Protein AF-A0A0C3DCZ9-F1 (afdb_monomer)

Organism: NCBI:txid1036808

Secondary structure (DSSP, 8-state):
----TT----GGGGG-GGG--GGGHHHHHHHHHHHHHHHHHHHHHHHHHHHHHHHHHHHS-TTTTTTT-----HHHHHHH-HHHHHHHHHHHHHHHHHHHHHHHHHHHHHHHHHHHHS-----

Solvent-accessible surface area (backbone atoms only — not comparable to full-atom values): 7462 Å² total; per-residue (Å²): 135,88,89,71,92,77,78,79,85,50,77,80,47,77,81,40,69,90,79,61,54,87,86,42,52,65,59,51,50,51,47,50,53,51,52,52,51,52,53,52,50,51,52,51,50,50,53,50,51,52,48,52,49,50,48,45,62,68,72,49,51,90,45,76,52,66,76,72,52,78,78,61,54,80,74,50,60,54,71,73,34,69,70,52,46,51,52,51,53,50,50,51,52,51,52,48,54,52,50,52,51,52,48,53,51,50,51,51,51,50,51,50,50,47,59,72,65,49,72,88,87,71,134

Foldseek 3Di:
DDDDDDPQDALVCLPPPVVDDPVCVVSNVVRVVVVVVVVVVVVVVVVVVVVVVVCCVVVPPPPVCVVPDPPPVVVVVCVPDPVNVVVVVVVVVVVVVVVVVVVVVVVVVVVVVVVVVPPPPDD

Radius of gyration: 42.87 Å; Cα contacts (8 Å, |Δi|>4): 21; chains: 1; bounding box: 78×26×122 Å

pLDDT: mean 77.03, std 18.19, range [32.41, 97.69]

Sequence (123 aa):
MSENAWAVHTKLDLGNLAKWMFGDMKEFGCVLLTVQDNLRELKQQQASLQKALWDLDNNMPLKALTEKEEIVPFDKVRTDNPEYLEVQSQLQRDIQAVRDCVQKLKDHLQASKRRLQEPLQLS

Structure (mmCIF, N/CA/C/O backbone):
data_AF-A0A0C3DCZ9-F1
#
_entry.id   AF-A0A0C3DCZ9-F1
#
loop_
_atom_site.group_PDB
_atom_site.id
_atom_site.type_symbol
_atom_site.label_atom_id
_atom_site.label_alt_id
_atom_site.label_comp_id
_atom_site.label_asym_id
_atom_site.label_entity_id
_atom_site.label_seq_id
_atom_site.pdbx_PDB_ins_code
_atom_site.Cartn_x
_atom_site.Cartn_y
_atom_site.Cartn_z
_atom_site.occupancy
_atom_site.B_iso_or_equiv
_atom_site.auth_seq_id
_atom_site.auth_comp_id
_atom_site.auth_asym_id
_atom_site.auth_atom_id
_atom_site.pdbx_PDB_model_num
ATOM 1 N N . MET A 1 1 ? 46.903 2.161 -26.513 1.00 32.41 1 MET A N 1
ATOM 2 C CA . MET A 1 1 ? 46.123 0.908 -26.561 1.00 32.41 1 MET A CA 1
ATOM 3 C C . MET A 1 1 ? 44.912 1.161 -25.681 1.00 32.41 1 MET A C 1
ATOM 5 O O . MET A 1 1 ? 45.104 1.351 -24.492 1.00 32.41 1 MET A O 1
ATOM 9 N N . SER A 1 2 ? 43.740 1.389 -26.284 1.00 40.22 2 SER A N 1
ATOM 10 C CA . SER A 1 2 ? 42.526 1.814 -25.568 1.00 40.22 2 SER A CA 1
ATOM 11 C C . SER A 1 2 ? 41.751 0.574 -25.149 1.00 40.22 2 SER A C 1
ATOM 13 O O . SER A 1 2 ? 41.397 -0.256 -25.983 1.00 40.22 2 SER A O 1
ATOM 15 N N . GLU A 1 3 ? 41.574 0.432 -23.850 1.00 49.91 3 GLU A N 1
ATOM 16 C CA . GLU A 1 3 ? 41.257 -0.803 -23.153 1.00 49.91 3 GLU A CA 1
ATOM 17 C C . GLU A 1 3 ? 39.822 -0.735 -22.633 1.00 49.91 3 GLU A C 1
ATOM 19 O O . GLU A 1 3 ? 39.653 -0.292 -21.508 1.00 49.91 3 GLU A O 1
ATOM 24 N N . ASN A 1 4 ? 38.803 -1.099 -23.435 1.00 46.44 4 ASN A N 1
ATOM 25 C CA . ASN A 1 4 ? 37.410 -1.354 -22.983 1.00 46.44 4 ASN A CA 1
ATOM 26 C C . ASN A 1 4 ? 36.399 -1.500 -24.141 1.00 46.44 4 ASN A C 1
ATOM 28 O O . ASN A 1 4 ? 35.405 -0.782 -24.235 1.00 46.44 4 ASN A O 1
ATOM 32 N N . ALA A 1 5 ? 36.595 -2.499 -25.001 1.00 48.34 5 ALA A N 1
ATOM 33 C CA . ALA A 1 5 ? 35.472 -3.076 -25.735 1.00 48.34 5 ALA A CA 1
ATOM 34 C C . ALA A 1 5 ? 34.668 -3.954 -24.752 1.00 48.34 5 ALA A C 1
ATOM 36 O O . ALA A 1 5 ? 35.224 -4.925 -24.246 1.00 48.34 5 ALA A O 1
ATOM 37 N N . TRP A 1 6 ? 33.402 -3.588 -24.489 1.00 48.72 6 TRP A N 1
ATOM 38 C CA . TRP A 1 6 ? 32.352 -4.315 -23.729 1.00 48.72 6 TRP A CA 1
ATOM 39 C C . TRP A 1 6 ? 31.825 -3.671 -22.426 1.00 48.72 6 TRP A C 1
ATOM 41 O O . TRP A 1 6 ? 31.188 -4.341 -21.615 1.00 48.72 6 TRP A O 1
ATOM 51 N N . ALA A 1 7 ? 31.988 -2.367 -22.194 1.00 59.50 7 ALA A N 1
ATOM 52 C CA . ALA A 1 7 ? 31.178 -1.729 -21.149 1.00 59.50 7 ALA A CA 1
ATOM 53 C C . ALA A 1 7 ? 29.695 -1.722 -21.585 1.00 59.50 7 ALA A C 1
ATOM 55 O O . ALA A 1 7 ? 29.301 -0.954 -22.456 1.00 59.50 7 ALA A O 1
ATOM 56 N N . VAL A 1 8 ? 28.878 -2.621 -21.025 1.00 76.19 8 VAL A N 1
ATOM 57 C CA . VAL A 1 8 ? 27.427 -2.643 -21.265 1.00 76.19 8 VAL A CA 1
ATOM 58 C C . VAL A 1 8 ? 26.826 -1.408 -20.601 1.00 76.19 8 VAL A C 1
ATOM 60 O O . VAL A 1 8 ? 26.791 -1.324 -19.374 1.00 76.19 8 VAL A O 1
ATOM 63 N N . HIS A 1 9 ? 26.361 -0.456 -21.40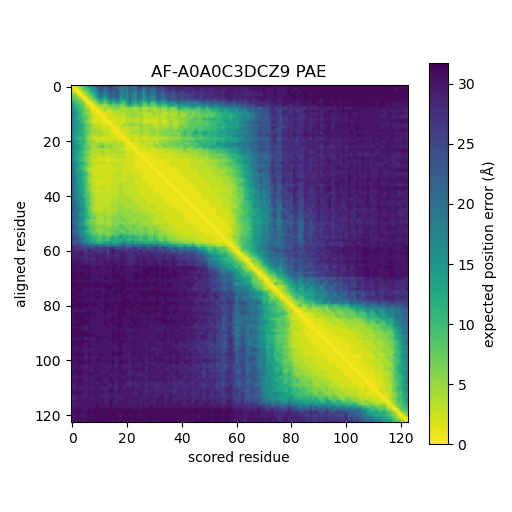8 1.00 81.44 9 HIS A N 1
ATOM 64 C CA . HIS A 1 9 ? 25.696 0.747 -20.912 1.00 81.44 9 HIS A CA 1
ATOM 65 C C . HIS A 1 9 ? 24.375 0.393 -20.231 1.00 81.44 9 HIS A C 1
ATOM 67 O O . HIS A 1 9 ? 23.541 -0.339 -20.768 1.00 81.44 9 HIS A O 1
ATOM 73 N N . THR A 1 10 ? 24.173 0.931 -19.036 1.00 86.06 10 THR A N 1
ATOM 74 C CA . THR A 1 10 ? 22.981 0.709 -18.218 1.00 86.06 10 THR A CA 1
ATOM 75 C C . THR A 1 10 ? 22.152 1.984 -18.097 1.00 86.06 10 THR A C 1
ATOM 77 O O . THR A 1 10 ? 22.593 3.088 -18.409 1.00 86.06 10 THR A O 1
ATOM 80 N N . LYS A 1 11 ? 20.926 1.859 -17.576 1.00 85.00 11 LYS A N 1
ATOM 81 C CA . LYS A 1 11 ? 20.033 3.005 -17.320 1.00 85.00 11 LYS A CA 1
ATOM 82 C C . LYS A 1 11 ? 20.667 4.074 -16.421 1.00 85.00 11 LYS A C 1
ATOM 84 O O . LYS A 1 11 ? 20.344 5.249 -16.559 1.00 85.00 11 LYS A O 1
ATOM 89 N N . LEU A 1 12 ? 21.554 3.669 -15.510 1.00 85.81 12 LEU A N 1
ATOM 90 C CA . LEU A 1 12 ? 22.256 4.569 -14.590 1.00 85.81 12 LEU A CA 1
ATOM 91 C C . LEU A 1 12 ? 23.288 5.445 -15.311 1.00 85.81 12 LEU A C 1
ATOM 93 O O . LEU A 1 12 ? 23.633 6.520 -14.825 1.00 85.81 12 LEU A O 1
ATOM 97 N N . ASP A 1 13 ? 23.756 5.006 -16.478 1.00 87.00 13 ASP A N 1
ATOM 98 C CA . ASP A 1 13 ? 24.784 5.704 -17.241 1.00 87.00 13 ASP A CA 1
ATOM 99 C C . ASP A 1 13 ? 24.209 6.861 -18.064 1.00 87.00 13 ASP A C 1
ATOM 101 O O . ASP A 1 13 ? 24.951 7.781 -18.392 1.00 87.00 13 ASP A O 1
ATOM 105 N N . LEU A 1 14 ? 22.891 6.898 -18.315 1.00 85.75 14 LEU A N 1
ATOM 106 C CA . LEU A 1 14 ? 22.221 7.960 -19.089 1.00 85.75 14 LEU A CA 1
ATOM 107 C C . LEU A 1 14 ? 22.516 9.379 -18.573 1.00 85.75 14 LEU A C 1
ATOM 109 O O . LEU A 1 14 ? 22.565 10.318 -19.362 1.00 85.75 14 LEU A O 1
ATOM 113 N N . GLY A 1 15 ? 22.712 9.543 -17.261 1.00 86.56 15 GLY A N 1
ATOM 114 C CA . GLY A 1 15 ? 23.035 10.836 -16.644 1.00 86.56 15 GLY A CA 1
ATOM 115 C C . GLY A 1 15 ? 24.526 11.186 -16.637 1.00 86.56 15 GLY A C 1
ATOM 116 O O . GLY A 1 15 ? 24.887 12.306 -16.284 1.00 86.56 15 GLY A O 1
ATOM 117 N N . ASN A 1 16 ? 25.405 10.250 -17.001 1.00 88.62 16 ASN A N 1
ATOM 118 C CA . ASN A 1 16 ? 26.850 10.428 -16.941 1.00 88.62 16 ASN A CA 1
ATOM 119 C C . ASN A 1 16 ? 27.441 10.621 -18.342 1.00 88.62 16 ASN A C 1
ATOM 121 O O . ASN A 1 16 ? 27.874 9.670 -18.986 1.00 88.62 16 ASN A O 1
ATOM 125 N N . LEU A 1 17 ? 27.504 11.879 -18.784 1.00 82.50 17 LEU A N 1
ATOM 126 C CA . LEU A 1 17 ? 28.026 12.281 -20.097 1.00 82.50 17 LEU A CA 1
ATOM 127 C C . LEU A 1 17 ? 29.447 11.768 -20.384 1.00 82.50 17 LEU A C 1
ATOM 129 O O . LEU A 1 17 ? 29.757 11.474 -21.531 1.00 82.50 17 LEU A O 1
ATOM 133 N N . ALA A 1 18 ? 30.296 11.616 -19.361 1.00 85.44 18 ALA A N 1
ATOM 134 C CA . ALA A 1 18 ? 31.675 11.153 -19.532 1.00 85.44 18 ALA A CA 1
ATOM 135 C C . ALA A 1 18 ? 31.780 9.671 -19.937 1.00 85.44 18 ALA A C 1
ATOM 137 O O . ALA A 1 18 ? 32.844 9.231 -20.367 1.00 85.44 18 ALA A O 1
ATOM 138 N N . LYS A 1 19 ? 30.695 8.900 -19.792 1.00 84.19 19 LYS A N 1
ATOM 139 C CA . LYS A 1 19 ? 30.634 7.491 -20.197 1.00 84.19 19 LYS A CA 1
ATOM 140 C C . LYS A 1 19 ? 30.215 7.292 -21.652 1.00 84.19 19 LYS A C 1
ATOM 142 O O . LYS A 1 19 ? 30.334 6.176 -22.140 1.00 84.19 19 LYS A O 1
ATOM 147 N N . TRP A 1 20 ? 29.746 8.337 -22.332 1.00 86.12 20 TRP A N 1
ATOM 148 C CA . TRP A 1 20 ? 29.222 8.237 -23.692 1.00 86.12 20 TRP A CA 1
ATOM 149 C C . TRP A 1 20 ? 30.208 8.797 -24.705 1.00 86.12 20 TRP A C 1
ATOM 151 O O . TRP A 1 20 ? 30.654 9.940 -24.596 1.00 86.12 20 TRP A O 1
ATOM 161 N N . MET A 1 21 ? 30.502 8.014 -25.736 1.00 88.44 21 MET A N 1
ATOM 162 C CA . MET A 1 21 ? 31.219 8.481 -26.915 1.00 88.44 21 MET A CA 1
ATOM 163 C C . MET A 1 21 ? 30.268 8.613 -28.105 1.00 88.44 21 MET A C 1
ATOM 165 O O . MET A 1 21 ? 29.186 8.033 -28.133 1.00 88.44 21 MET A O 1
ATOM 169 N N . PHE A 1 22 ? 30.692 9.344 -29.140 1.00 80.88 22 PHE A N 1
ATOM 170 C CA . PHE A 1 22 ? 29.907 9.500 -30.373 1.00 80.88 22 PHE A CA 1
ATOM 171 C C . PHE A 1 22 ? 29.532 8.149 -31.018 1.00 80.88 22 PHE A C 1
ATOM 173 O O . PHE A 1 22 ? 28.462 8.022 -31.609 1.00 80.88 22 PHE A O 1
ATOM 180 N N . GLY A 1 23 ? 30.382 7.127 -30.860 1.00 85.88 23 GLY A N 1
ATOM 181 C CA . GLY A 1 23 ? 30.123 5.768 -31.341 1.00 85.88 23 GLY A CA 1
ATOM 182 C C . GLY A 1 23 ? 28.992 5.031 -30.614 1.00 85.88 23 GLY A C 1
ATOM 183 O O . GLY A 1 23 ? 28.418 4.123 -31.202 1.00 85.88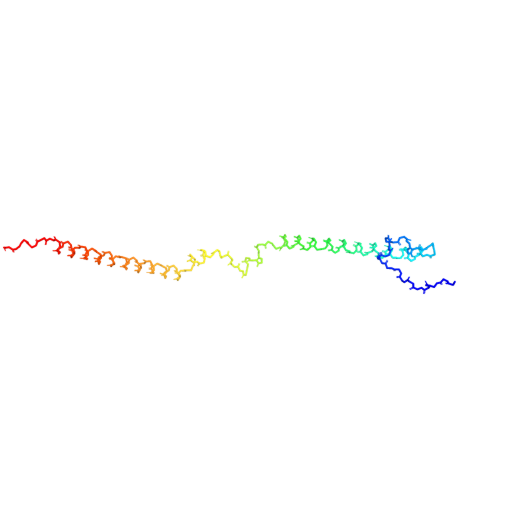 23 GLY A O 1
ATOM 184 N N . ASP A 1 24 ? 28.625 5.458 -29.401 1.00 87.00 24 ASP A N 1
ATOM 185 C CA . ASP A 1 24 ? 27.625 4.798 -28.548 1.00 87.00 24 ASP A CA 1
ATOM 186 C C . ASP A 1 24 ? 26.204 5.357 -28.747 1.00 87.00 24 ASP A C 1
ATOM 188 O O . ASP A 1 24 ? 25.293 5.073 -27.969 1.00 87.00 24 ASP A O 1
ATOM 192 N N . MET A 1 25 ? 25.983 6.209 -29.757 1.00 86.25 25 MET A N 1
ATOM 193 C CA . MET A 1 25 ? 24.694 6.886 -29.968 1.00 86.25 25 MET A CA 1
ATOM 194 C C . MET A 1 25 ? 23.532 5.893 -30.136 1.00 86.25 25 MET A C 1
ATOM 196 O O . MET A 1 25 ? 22.410 6.161 -29.697 1.00 86.25 25 MET A O 1
ATOM 200 N N . LYS A 1 26 ? 23.787 4.739 -30.760 1.00 87.88 26 LYS A N 1
ATOM 201 C CA . LYS A 1 26 ? 22.774 3.700 -30.963 1.00 87.88 26 LYS A CA 1
ATOM 202 C C . LYS A 1 26 ? 22.404 3.035 -29.637 1.00 87.88 26 LYS A C 1
ATOM 204 O O . LYS A 1 26 ? 21.222 2.883 -29.337 1.00 87.88 26 LYS A O 1
ATOM 209 N N . GLU A 1 27 ? 23.400 2.689 -28.833 1.00 88.31 27 GLU A N 1
ATOM 210 C CA . GLU A 1 27 ? 23.257 2.110 -27.500 1.00 88.31 27 GLU A CA 1
ATOM 211 C C . GLU A 1 27 ? 22.551 3.093 -26.559 1.00 88.31 27 GLU A C 1
ATOM 213 O O . GLU A 1 27 ? 21.616 2.702 -25.860 1.00 88.31 27 GLU A O 1
ATOM 218 N N . PHE A 1 28 ? 22.909 4.379 -26.614 1.00 88.88 28 PHE A N 1
ATOM 219 C CA . PHE A 1 28 ? 22.225 5.452 -25.890 1.00 88.88 28 PHE A CA 1
ATOM 220 C C . PHE A 1 28 ? 20.734 5.499 -26.239 1.00 88.88 28 PHE A C 1
ATOM 222 O O . PHE A 1 28 ? 19.882 5.502 -25.348 1.00 88.88 28 PHE A O 1
ATOM 229 N N . GLY A 1 29 ? 20.411 5.466 -27.537 1.00 90.81 29 GLY A N 1
ATOM 230 C CA . GLY A 1 29 ? 19.034 5.416 -28.023 1.00 90.81 29 GLY A CA 1
ATOM 231 C C . GLY A 1 29 ? 18.273 4.190 -27.513 1.00 90.81 29 GLY A C 1
ATOM 232 O O . GLY A 1 29 ? 17.154 4.324 -27.022 1.00 90.81 29 GLY A O 1
ATOM 233 N N . CYS A 1 30 ? 18.886 3.004 -27.551 1.00 91.75 30 CYS A N 1
ATOM 234 C CA . CYS A 1 30 ? 18.287 1.770 -27.037 1.00 91.75 30 CYS A CA 1
ATOM 235 C C . CYS A 1 30 ? 17.993 1.841 -25.531 1.00 91.75 30 CYS A C 1
ATOM 237 O O . CYS A 1 30 ? 16.904 1.460 -25.090 1.00 91.75 30 CYS A O 1
ATOM 239 N N . VAL A 1 31 ? 18.941 2.339 -24.731 1.00 92.94 31 VAL A N 1
ATOM 240 C CA . VAL A 1 31 ? 18.761 2.487 -23.279 1.00 92.94 31 VAL A CA 1
ATOM 241 C C . VAL A 1 31 ? 17.666 3.518 -22.982 1.00 92.94 31 VAL A C 1
ATOM 243 O O . VAL A 1 31 ? 16.824 3.279 -22.113 1.00 92.94 31 VAL A O 1
ATOM 246 N N . LEU A 1 32 ? 17.608 4.620 -23.737 1.00 92.88 32 LEU A N 1
ATOM 247 C CA . LEU A 1 32 ? 16.581 5.651 -23.587 1.00 92.88 32 LEU A CA 1
ATOM 248 C C . LEU A 1 32 ? 15.177 5.132 -23.929 1.00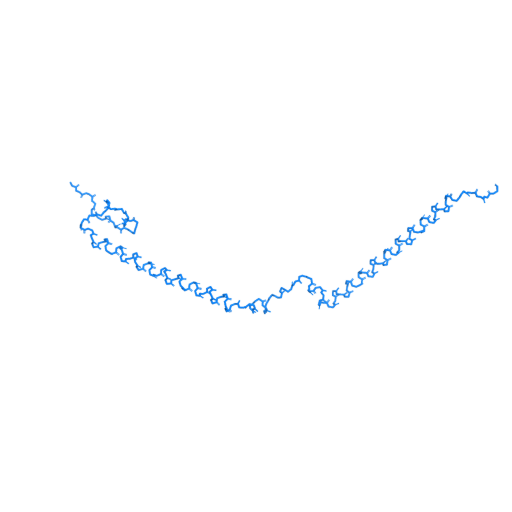 92.88 32 LEU A C 1
ATOM 250 O O . LEU A 1 32 ? 14.251 5.332 -23.143 1.00 92.88 32 LEU A O 1
ATOM 254 N N . LEU A 1 33 ? 15.025 4.420 -25.051 1.00 95.25 33 LEU A N 1
ATOM 255 C CA . LEU A 1 33 ? 13.763 3.778 -25.443 1.00 95.25 33 LEU A CA 1
ATOM 256 C C . LEU A 1 33 ? 13.313 2.759 -24.394 1.00 95.25 33 LEU A C 1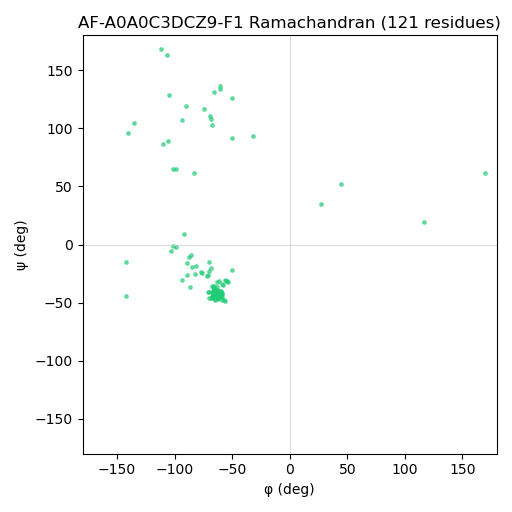
ATOM 258 O O . LEU A 1 33 ? 12.156 2.748 -23.984 1.00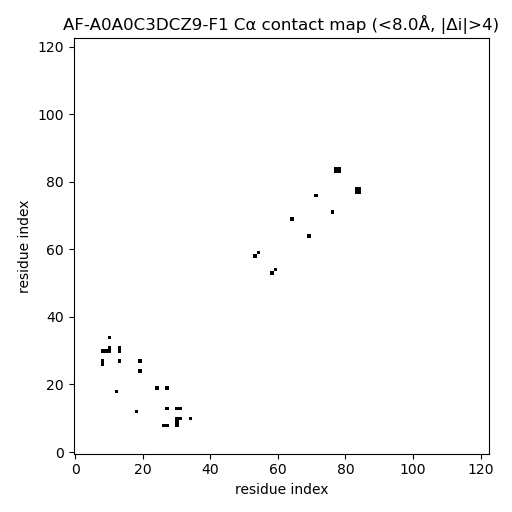 95.25 33 LEU A O 1
ATOM 262 N N . THR A 1 34 ? 14.255 1.973 -23.869 1.00 93.56 34 THR A N 1
ATOM 263 C CA . THR A 1 34 ? 13.969 1.034 -22.782 1.00 93.56 34 THR A CA 1
ATOM 264 C C . THR A 1 34 ? 13.431 1.773 -21.556 1.00 93.56 34 THR A C 1
ATOM 266 O O . THR A 1 34 ? 12.423 1.370 -20.981 1.00 93.56 34 THR A O 1
ATOM 269 N N . VAL A 1 35 ? 14.067 2.866 -21.123 1.00 94.75 35 VAL A N 1
ATOM 270 C CA . VAL A 1 35 ? 13.567 3.675 -19.996 1.00 94.75 35 VAL A CA 1
ATOM 271 C C . VAL A 1 35 ? 12.189 4.266 -20.297 1.00 94.75 35 VAL A C 1
ATOM 273 O O . VAL A 1 35 ? 11.322 4.239 -19.425 1.00 94.75 35 VAL A O 1
ATOM 276 N N . GLN A 1 36 ? 11.962 4.744 -21.519 1.00 96.25 36 GLN A N 1
ATOM 277 C CA . GLN A 1 36 ? 10.673 5.273 -21.956 1.00 96.25 36 GLN A CA 1
ATOM 278 C C . GLN A 1 36 ? 9.553 4.228 -21.852 1.00 96.25 36 GLN A C 1
ATOM 280 O O . GLN A 1 36 ? 8.479 4.539 -21.331 1.00 96.25 36 GLN A O 1
ATOM 285 N N . ASP A 1 37 ? 9.800 2.996 -22.294 1.00 96.56 37 ASP A N 1
ATOM 286 C CA . ASP A 1 37 ? 8.819 1.912 -22.210 1.00 96.56 37 ASP A CA 1
ATOM 287 C C . ASP A 1 37 ? 8.541 1.505 -20.762 1.00 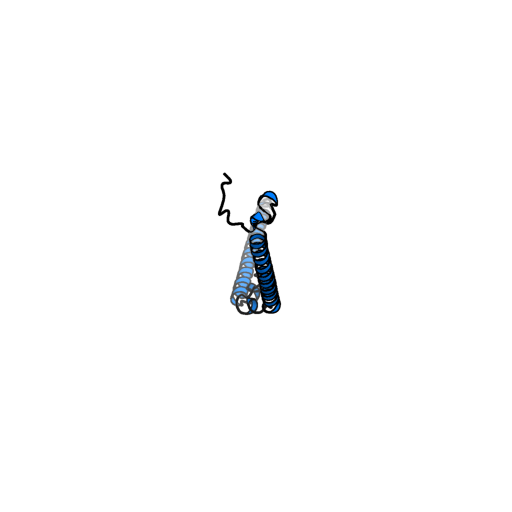96.56 37 ASP A C 1
ATOM 289 O O . ASP A 1 37 ? 7.380 1.380 -20.372 1.00 96.56 37 ASP A O 1
ATOM 293 N N . ASN A 1 38 ? 9.576 1.432 -19.920 1.00 95.44 38 ASN A N 1
ATOM 294 C CA . ASN A 1 38 ? 9.401 1.178 -18.487 1.00 95.44 38 ASN A CA 1
ATOM 295 C C . ASN A 1 38 ? 8.568 2.279 -17.805 1.00 95.44 38 ASN A C 1
ATOM 297 O O . ASN A 1 38 ? 7.718 1.989 -16.968 1.00 95.44 38 ASN A O 1
ATOM 301 N N . LEU A 1 39 ? 8.775 3.551 -18.165 1.00 96.50 39 LEU A N 1
ATOM 302 C CA . LEU A 1 39 ? 7.964 4.656 -17.643 1.00 96.50 39 LEU A CA 1
ATOM 303 C C . LEU A 1 39 ? 6.504 4.558 -18.092 1.00 96.50 39 LEU A C 1
ATOM 305 O O . LEU A 1 39 ? 5.601 4.877 -17.318 1.00 96.50 39 LEU A O 1
ATOM 309 N N . ARG A 1 40 ? 6.261 4.132 -19.335 1.00 97.69 40 ARG A N 1
ATOM 310 C CA . ARG A 1 40 ? 4.908 3.897 -19.851 1.00 97.69 40 ARG A CA 1
ATOM 311 C C . ARG A 1 40 ? 4.218 2.778 -19.074 1.00 97.69 40 ARG A C 1
ATOM 313 O O . ARG A 1 40 ? 3.078 2.956 -18.654 1.00 97.69 40 ARG A O 1
ATOM 320 N N . GLU A 1 41 ? 4.914 1.668 -18.850 1.00 97.12 41 GLU A N 1
ATOM 321 C CA . GLU A 1 41 ? 4.402 0.534 -18.082 1.00 97.12 41 GLU A CA 1
ATOM 322 C C . GLU A 1 41 ? 4.100 0.921 -16.631 1.00 97.12 41 GLU A C 1
ATOM 324 O O . GLU A 1 41 ? 2.996 0.677 -16.154 1.00 97.12 41 GLU A O 1
ATOM 329 N N . LEU A 1 42 ? 5.019 1.617 -15.955 1.00 97.19 42 LEU A N 1
ATOM 330 C CA . LEU A 1 42 ? 4.802 2.093 -14.586 1.00 97.19 42 LEU A CA 1
ATOM 331 C C . LEU A 1 42 ? 3.594 3.028 -14.480 1.00 97.19 42 LEU A C 1
ATOM 333 O O . LEU A 1 42 ? 2.807 2.913 -13.543 1.00 97.19 42 LEU A O 1
ATOM 337 N N . LYS A 1 43 ? 3.400 3.928 -15.452 1.00 97.12 43 LYS A N 1
ATOM 338 C CA . LYS A 1 43 ? 2.202 4.783 -15.504 1.00 97.12 43 LYS A CA 1
ATOM 339 C C . LYS A 1 43 ? 0.926 3.968 -15.700 1.00 97.12 43 LYS A C 1
ATOM 341 O O . LYS A 1 43 ? -0.085 4.261 -15.067 1.00 97.12 43 LYS A O 1
ATOM 346 N N . GLN A 1 44 ? 0.970 2.938 -16.542 1.00 97.50 44 GLN A N 1
ATOM 347 C CA . GLN A 1 44 ? -0.165 2.041 -16.745 1.00 97.50 44 GLN A CA 1
ATOM 348 C C . GLN A 1 44 ? -0.497 1.260 -15.466 1.00 97.50 44 GLN A C 1
ATOM 350 O O . GLN A 1 44 ? -1.664 1.169 -15.084 1.00 97.50 44 GLN A O 1
ATOM 355 N N . GLN A 1 45 ? 0.520 0.746 -14.772 1.00 97.25 45 GLN A N 1
ATOM 356 C CA . GLN A 1 45 ? 0.366 0.068 -13.485 1.00 97.25 45 GLN A CA 1
ATOM 357 C C . GLN A 1 45 ? -0.206 1.016 -12.428 1.00 97.25 45 GLN A C 1
ATOM 359 O O . GLN A 1 45 ? -1.176 0.664 -11.760 1.00 97.25 45 GLN A O 1
ATOM 364 N N . GLN A 1 46 ? 0.312 2.242 -12.331 1.00 97.25 46 GLN A N 1
ATOM 365 C CA . GLN A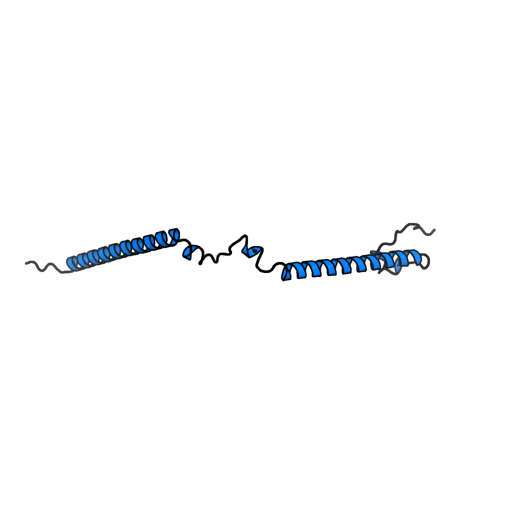 1 46 ? -0.215 3.267 -11.432 1.00 97.25 46 GLN A CA 1
ATOM 366 C C . GLN A 1 46 ? -1.699 3.543 -11.697 1.00 97.25 46 GLN A C 1
ATOM 368 O O . GLN A 1 46 ? -2.491 3.538 -10.758 1.00 97.25 46 GLN A O 1
ATOM 373 N N . ALA A 1 47 ? -2.089 3.732 -12.961 1.00 95.62 47 ALA A N 1
ATOM 374 C CA . ALA A 1 47 ? -3.486 3.944 -13.333 1.00 95.62 47 ALA A CA 1
ATOM 375 C C . ALA A 1 47 ? -4.365 2.734 -12.976 1.00 95.62 47 ALA A C 1
ATOM 377 O O . ALA A 1 47 ? -5.475 2.903 -12.476 1.00 95.62 47 ALA A O 1
ATOM 378 N N . SER A 1 48 ? -3.862 1.511 -13.176 1.00 95.38 48 SER A N 1
ATOM 379 C CA . SER A 1 48 ? -4.586 0.291 -12.804 1.00 95.38 48 SER A CA 1
ATOM 380 C C . SER A 1 48 ? -4.773 0.151 -11.291 1.00 95.38 48 SER A C 1
ATOM 382 O O . SER A 1 48 ? -5.863 -0.204 -10.852 1.00 95.38 48 SER A O 1
ATOM 384 N N . LEU A 1 49 ? -3.760 0.498 -10.489 1.00 93.75 49 LEU A N 1
ATOM 385 C CA . LEU A 1 49 ? -3.833 0.472 -9.027 1.00 93.75 49 LEU A CA 1
ATOM 386 C C . LEU A 1 49 ? -4.747 1.570 -8.492 1.00 93.75 49 LEU A C 1
ATOM 388 O O . LEU A 1 49 ? -5.538 1.312 -7.593 1.00 93.75 49 LEU A O 1
ATOM 392 N N . GLN A 1 50 ? -4.684 2.776 -9.059 1.00 95.50 50 GLN A N 1
ATOM 393 C CA . GLN A 1 50 ? -5.620 3.847 -8.718 1.00 95.50 50 GLN A CA 1
ATOM 394 C C . GLN A 1 50 ? -7.055 3.452 -9.044 1.00 95.50 50 GLN A C 1
ATOM 396 O O . GLN A 1 50 ? -7.941 3.677 -8.226 1.00 95.50 50 GLN A O 1
ATOM 401 N N . LYS A 1 51 ? -7.283 2.823 -10.201 1.00 93.12 51 LYS A N 1
ATOM 402 C CA . LYS A 1 51 ? -8.597 2.289 -10.546 1.00 93.12 51 LYS A CA 1
ATOM 403 C C . LYS A 1 51 ? -9.024 1.197 -9.568 1.00 93.12 51 LYS A C 1
ATOM 405 O O . LYS A 1 51 ? -10.140 1.260 -9.089 1.00 93.12 51 LYS A O 1
ATOM 410 N N . ALA A 1 52 ? -8.153 0.249 -9.226 1.00 89.19 52 ALA A N 1
ATOM 411 C CA . ALA A 1 52 ? -8.467 -0.805 -8.263 1.00 89.19 52 ALA A CA 1
ATOM 412 C C . ALA A 1 52 ? -8.762 -0.252 -6.860 1.00 89.19 52 ALA A C 1
ATOM 414 O O . ALA A 1 52 ? -9.651 -0.757 -6.188 1.00 89.19 52 ALA A O 1
ATOM 415 N N . LEU A 1 53 ? -8.057 0.798 -6.427 1.00 88.25 53 LEU A N 1
ATOM 416 C CA . LEU A 1 53 ? -8.343 1.506 -5.177 1.00 88.25 53 LEU A CA 1
ATOM 417 C C . LEU A 1 53 ? -9.676 2.238 -5.241 1.00 88.25 53 LEU A C 1
ATOM 419 O O . LEU A 1 53 ? -10.444 2.155 -4.296 1.00 88.25 53 LEU A O 1
ATOM 423 N N . TRP A 1 54 ? -9.965 2.926 -6.346 1.00 90.81 54 TRP A N 1
ATOM 424 C CA . TRP A 1 54 ? -11.249 3.587 -6.550 1.00 90.81 54 TRP A CA 1
ATOM 425 C C . TRP A 1 54 ? -12.388 2.565 -6.612 1.00 90.81 54 TRP A C 1
ATOM 427 O O . TRP A 1 54 ? -13.423 2.759 -5.990 1.00 90.81 54 TRP A O 1
ATOM 437 N N . ASP A 1 55 ? -12.191 1.443 -7.299 1.00 86.00 55 ASP A N 1
ATOM 438 C CA . ASP A 1 55 ? -13.139 0.338 -7.351 1.00 86.00 55 ASP A CA 1
ATOM 439 C C . ASP A 1 55 ? -13.288 -0.315 -5.974 1.00 86.00 55 ASP A C 1
ATOM 441 O O . ASP A 1 55 ? -14.391 -0.708 -5.628 1.00 86.00 55 ASP A O 1
ATOM 445 N N . LEU A 1 56 ? -12.232 -0.420 -5.166 1.00 81.50 56 LEU A N 1
ATOM 446 C CA . LEU A 1 56 ? -12.339 -0.891 -3.788 1.00 81.50 56 LEU A CA 1
ATOM 447 C C . LEU A 1 56 ? -13.094 0.126 -2.930 1.00 81.50 56 LEU A C 1
ATOM 449 O O . LEU A 1 56 ? -14.004 -0.262 -2.230 1.00 81.50 56 LEU A O 1
ATOM 453 N N . ASP A 1 57 ? -12.800 1.415 -3.011 1.00 81.19 57 ASP A N 1
ATOM 454 C CA . ASP A 1 57 ? -13.460 2.446 -2.201 1.00 81.19 57 ASP A CA 1
ATOM 455 C C . ASP A 1 57 ? -14.950 2.611 -2.570 1.00 81.19 57 ASP A C 1
ATOM 457 O O . ASP A 1 57 ? -15.808 2.774 -1.706 1.00 81.19 57 ASP A O 1
ATOM 461 N N . ASN A 1 58 ? -15.289 2.480 -3.859 1.00 80.00 58 ASN A N 1
ATOM 462 C CA . ASN A 1 58 ? -16.660 2.648 -4.358 1.00 80.00 58 ASN A CA 1
ATOM 463 C C . ASN A 1 58 ? -17.459 1.335 -4.457 1.00 80.00 58 ASN A C 1
ATOM 465 O O . ASN A 1 58 ? -18.679 1.359 -4.291 1.00 80.00 58 ASN A O 1
ATOM 469 N N . ASN A 1 59 ? -16.809 0.188 -4.709 1.00 66.31 59 ASN A N 1
ATOM 470 C CA . ASN A 1 59 ? -17.440 -1.146 -4.743 1.00 66.31 59 ASN A CA 1
ATOM 471 C C . ASN A 1 59 ? -17.198 -1.978 -3.473 1.00 66.31 59 ASN A C 1
ATOM 473 O O . ASN A 1 59 ? -17.780 -3.057 -3.352 1.00 66.31 59 ASN A O 1
ATOM 477 N N . MET A 1 60 ? -16.443 -1.470 -2.495 1.00 54.84 60 MET A N 1
ATOM 478 C CA . MET A 1 60 ? -16.558 -1.827 -1.076 1.00 54.84 60 MET A CA 1
ATOM 479 C C . MET A 1 60 ? -17.334 -0.722 -0.335 1.00 54.84 60 MET A C 1
ATOM 481 O O . MET A 1 60 ? -16.818 -0.094 0.588 1.00 54.84 60 MET A O 1
ATOM 485 N N . PRO A 1 61 ? -18.626 -0.503 -0.648 1.00 51.84 61 PRO A N 1
ATOM 486 C CA . PRO A 1 61 ? -19.504 0.009 0.384 1.00 51.84 61 PRO A CA 1
ATOM 487 C C . PRO A 1 61 ? -19.478 -1.045 1.495 1.00 51.84 61 PRO A C 1
ATOM 489 O O . PRO A 1 61 ? -19.479 -2.233 1.188 1.00 51.84 61 PRO A O 1
ATOM 492 N N . LEU A 1 62 ? -19.380 -0.656 2.763 1.00 52.34 62 LEU A N 1
ATOM 493 C CA . LEU A 1 62 ? -20.401 -0.918 3.796 1.00 52.34 62 LEU A CA 1
ATOM 494 C C . LEU A 1 62 ? -21.310 -2.176 3.622 1.00 52.34 62 LEU A C 1
ATOM 496 O O . LEU A 1 62 ? -22.496 -2.116 3.907 1.00 52.34 62 LEU A O 1
ATOM 500 N N . LYS A 1 63 ? -20.808 -3.286 3.077 1.00 53.12 63 LYS A N 1
ATOM 501 C CA . LYS A 1 63 ? -21.537 -4.499 2.660 1.00 53.12 63 LYS A CA 1
ATOM 502 C C . LYS A 1 63 ? -20.706 -5.737 2.969 1.00 53.12 63 LYS A C 1
ATOM 504 O O . LYS A 1 63 ? -21.219 -6.660 3.581 1.00 53.12 63 LYS A O 1
ATOM 509 N N . ALA A 1 64 ? -19.403 -5.718 2.672 1.00 47.69 64 ALA A N 1
ATOM 510 C CA . ALA A 1 64 ? -18.499 -6.793 3.098 1.00 47.69 64 ALA A CA 1
ATOM 511 C C . ALA A 1 64 ? -18.222 -6.778 4.615 1.00 47.69 64 ALA A C 1
ATOM 513 O O . ALA A 1 64 ? -17.982 -7.830 5.197 1.00 47.69 64 ALA A O 1
ATOM 514 N N . LEU A 1 65 ? -18.303 -5.608 5.264 1.00 46.75 65 LEU A N 1
ATOM 515 C CA . LEU A 1 65 ? -18.273 -5.521 6.730 1.00 46.75 65 LEU A CA 1
ATOM 516 C C . LEU A 1 65 ? -19.652 -5.788 7.355 1.00 46.75 65 LEU A C 1
ATOM 518 O O . LEU A 1 65 ? -19.736 -6.246 8.484 1.00 46.75 65 LEU A O 1
ATOM 522 N N . THR A 1 66 ? -20.740 -5.547 6.619 1.00 46.38 66 THR A N 1
ATOM 523 C CA . THR A 1 66 ? -22.109 -5.654 7.150 1.00 46.38 66 THR A CA 1
ATOM 524 C C . THR A 1 66 ? -22.667 -7.076 7.101 1.00 46.38 66 THR A C 1
ATOM 526 O O . THR A 1 66 ? -23.582 -7.380 7.855 1.00 46.38 66 THR A O 1
ATOM 529 N N . GLU A 1 67 ? -22.104 -7.971 6.282 1.00 51.94 67 GLU A N 1
ATOM 530 C CA . GLU A 1 67 ? -22.526 -9.381 6.242 1.00 51.94 67 GLU A CA 1
ATOM 531 C C . GLU A 1 67 ? -21.637 -10.345 7.042 1.00 51.94 67 GLU A C 1
ATOM 533 O O . GLU A 1 67 ? -21.967 -11.530 7.109 1.00 51.94 67 GLU A O 1
ATOM 538 N N . LYS A 1 68 ? -20.534 -9.900 7.673 1.00 52.41 68 LYS A N 1
ATOM 539 C CA . LYS A 1 68 ? -19.702 -10.850 8.436 1.00 52.41 68 LYS A CA 1
ATOM 540 C C . LYS A 1 68 ? -19.059 -10.408 9.740 1.00 52.41 68 LYS A C 1
ATOM 542 O O . LYS A 1 68 ? -18.705 -11.298 10.504 1.00 52.41 68 LYS A O 1
ATOM 547 N N . GLU A 1 69 ? -18.976 -9.123 10.058 1.00 46.50 69 GLU A N 1
ATOM 548 C CA . GLU A 1 69 ? -18.651 -8.704 11.423 1.00 46.50 69 GLU A CA 1
ATOM 549 C C . GLU A 1 69 ? -19.495 -7.495 11.788 1.00 46.50 69 GLU A C 1
ATOM 551 O O . GLU A 1 69 ? -19.200 -6.342 11.485 1.00 46.50 69 GLU A O 1
ATOM 556 N N . GLU A 1 70 ? -20.591 -7.812 12.458 1.00 47.94 70 GLU A N 1
ATOM 557 C CA . GLU A 1 70 ? -21.362 -6.907 13.279 1.00 47.94 70 GLU A CA 1
ATOM 558 C C . GLU A 1 70 ? -20.407 -6.175 14.247 1.00 47.94 70 GLU A C 1
ATOM 560 O O . GLU A 1 70 ? -20.120 -6.635 15.347 1.00 47.94 70 GLU A O 1
ATOM 565 N N . ILE A 1 71 ? -19.899 -5.007 13.853 1.00 53.56 71 ILE A N 1
ATOM 566 C CA . ILE A 1 71 ? -19.411 -4.007 14.805 1.00 53.56 71 ILE A CA 1
ATOM 567 C C . ILE A 1 71 ? -20.646 -3.213 15.270 1.00 53.56 71 ILE A C 1
ATOM 569 O O . ILE A 1 71 ? -20.778 -2.027 15.002 1.00 53.56 71 ILE A O 1
ATOM 573 N N . VAL A 1 72 ? -21.636 -3.847 15.902 1.00 51.97 72 VAL A N 1
ATOM 574 C CA . VAL A 1 72 ? -21.365 -4.227 17.278 1.00 51.97 72 VAL A CA 1
ATOM 575 C C . VAL A 1 72 ? -20.700 -3.181 18.157 1.00 51.97 72 VAL A C 1
ATOM 577 O O . VAL A 1 72 ? -19.676 -3.546 18.733 1.00 51.97 72 VAL A O 1
ATOM 580 N N . PRO A 1 73 ? -21.158 -1.915 18.299 1.00 51.91 73 PRO A N 1
ATOM 581 C CA . PRO A 1 73 ? -20.650 -1.101 19.397 1.00 51.91 73 PRO A CA 1
ATOM 582 C C . PRO A 1 73 ? -20.785 -1.944 20.663 1.00 51.91 73 PRO A C 1
ATOM 584 O O . PRO A 1 73 ? -21.862 -2.470 20.917 1.00 51.91 73 PRO A O 1
ATOM 587 N N . PHE A 1 74 ? -19.717 -2.135 21.429 1.00 51.97 74 PHE A N 1
ATOM 588 C CA . PHE A 1 74 ? -19.717 -3.021 22.602 1.00 51.97 74 PHE A CA 1
ATOM 589 C C . PHE A 1 74 ? -20.893 -2.747 23.574 1.00 51.97 74 PHE A C 1
ATOM 591 O O . PHE A 1 74 ? -21.334 -3.633 24.305 1.00 51.97 74 PHE A O 1
ATOM 598 N N . ASP A 1 75 ? -21.462 -1.541 23.507 1.00 51.25 75 ASP A N 1
ATOM 599 C CA . ASP A 1 75 ? -22.650 -1.103 24.239 1.00 51.25 75 ASP A CA 1
ATOM 600 C C . ASP A 1 75 ? -24.001 -1.626 23.694 1.00 51.25 75 ASP A C 1
ATOM 602 O O . ASP A 1 75 ? -24.961 -1.739 24.455 1.00 51.25 75 ASP A O 1
ATOM 606 N N . LYS A 1 76 ? -24.109 -1.995 22.410 1.00 49.97 76 LYS A N 1
ATOM 607 C CA . LYS A 1 76 ? -25.349 -2.512 21.794 1.00 49.97 76 LYS A CA 1
ATOM 608 C C . LYS A 1 76 ? -25.535 -4.030 21.949 1.00 49.97 76 LYS A C 1
ATOM 610 O O . LYS A 1 76 ? -26.637 -4.444 22.278 1.00 49.97 76 LYS A O 1
ATOM 615 N N . VAL A 1 77 ? -24.476 -4.854 21.887 1.00 51.22 77 VAL A N 1
ATOM 616 C CA . VAL A 1 77 ? -24.587 -6.328 22.113 1.00 51.22 77 VAL A CA 1
ATOM 617 C C . VAL A 1 77 ? -25.156 -6.654 23.493 1.00 51.22 77 VAL A C 1
ATOM 619 O O . VAL A 1 77 ? -25.875 -7.631 23.679 1.00 51.22 77 VAL A O 1
ATOM 622 N N . ARG A 1 78 ? -24.834 -5.817 24.483 1.00 52.09 78 ARG A N 1
ATOM 623 C CA . ARG A 1 78 ? -25.333 -5.947 25.856 1.00 52.09 78 ARG A CA 1
ATOM 624 C C . ARG A 1 78 ? -26.816 -5.609 25.985 1.00 52.09 78 ARG A C 1
ATOM 626 O O . ARG A 1 78 ? -27.464 -6.097 26.901 1.00 52.09 78 ARG A O 1
ATOM 633 N N . THR A 1 79 ? -27.332 -4.774 25.093 1.00 52.78 79 THR A N 1
ATOM 634 C CA . THR A 1 79 ? -28.716 -4.294 25.137 1.00 52.78 79 THR A CA 1
ATOM 635 C C . THR A 1 79 ? -29.658 -5.232 24.378 1.00 52.78 79 THR A C 1
ATOM 637 O O . THR A 1 79 ? -30.822 -5.347 24.744 1.00 52.78 79 THR A O 1
ATOM 640 N N . ASP A 1 80 ? -29.147 -5.968 23.389 1.00 54.06 80 ASP A N 1
ATOM 641 C CA . ASP A 1 80 ? -29.987 -6.749 22.473 1.00 54.06 80 ASP A CA 1
ATOM 642 C C . ASP A 1 80 ? -29.996 -8.261 22.789 1.00 54.06 80 ASP A C 1
ATOM 644 O O . ASP A 1 80 ? -30.765 -9.013 22.190 1.00 54.06 80 ASP A O 1
ATOM 648 N N . ASN A 1 81 ? -29.187 -8.722 23.758 1.00 61.53 81 ASN A N 1
ATOM 649 C CA . ASN A 1 81 ? -29.239 -10.095 24.267 1.00 61.53 81 ASN A CA 1
ATOM 650 C C . ASN A 1 81 ? -30.147 -10.183 25.519 1.00 61.53 81 ASN A C 1
ATOM 652 O O . ASN A 1 81 ? -29.741 -9.736 26.599 1.00 61.53 81 ASN A O 1
ATOM 656 N N . PRO A 1 82 ? -31.354 -10.773 25.417 1.00 64.75 82 PRO A N 1
ATOM 657 C CA . PRO A 1 82 ? -32.313 -10.832 26.521 1.00 64.75 82 PRO A CA 1
ATOM 658 C C . PRO A 1 82 ? -31.789 -11.599 27.744 1.00 64.75 82 PRO A C 1
ATOM 660 O O . PRO A 1 82 ? -32.097 -11.214 28.871 1.00 64.75 82 PRO A O 1
ATOM 663 N N . GLU A 1 83 ? -30.931 -12.608 27.556 1.00 70.88 83 GLU A N 1
ATOM 664 C CA . GLU A 1 83 ? -30.307 -13.334 28.671 1.00 70.88 83 GLU A CA 1
ATOM 665 C C . GLU A 1 83 ? -29.334 -12.436 29.454 1.00 70.88 83 GLU A C 1
ATOM 667 O O . GLU A 1 83 ? -29.256 -12.501 30.681 1.00 70.88 83 GLU A O 1
ATOM 672 N N . TYR A 1 84 ? -28.621 -11.539 28.764 1.00 68.38 84 TYR A N 1
ATOM 673 C CA . TYR A 1 84 ? -27.699 -10.601 29.407 1.00 68.38 84 TYR A CA 1
ATOM 674 C C . TYR A 1 84 ? -28.445 -9.523 30.200 1.00 68.38 84 TYR A C 1
ATOM 676 O O . TYR A 1 84 ? -28.045 -9.197 31.319 1.00 68.38 84 TYR A O 1
ATOM 684 N N . LEU A 1 85 ? -29.552 -9.004 29.660 1.00 72.00 85 LEU A N 1
ATOM 685 C CA . LEU A 1 85 ? -30.411 -8.047 30.362 1.00 72.00 85 LEU A CA 1
ATOM 686 C C . LEU A 1 85 ? -31.038 -8.646 31.624 1.00 72.00 85 LEU A C 1
ATOM 688 O O . LEU A 1 85 ? -31.129 -7.965 32.649 1.00 72.00 85 LEU A O 1
ATOM 692 N N . GLU A 1 86 ? -31.448 -9.913 31.578 1.00 76.81 86 GLU A N 1
ATOM 693 C CA . GLU A 1 86 ? -32.011 -10.605 32.736 1.00 76.81 86 GLU A CA 1
ATOM 694 C C . GLU A 1 86 ? -30.954 -10.815 33.829 1.00 76.81 86 GLU A C 1
ATOM 696 O O . GLU A 1 86 ? -31.187 -10.464 34.992 1.00 76.81 86 GLU A O 1
ATOM 701 N N . VAL A 1 87 ? -29.752 -11.268 33.454 1.00 81.81 87 VAL A N 1
ATOM 702 C CA . VAL A 1 87 ? -28.618 -11.421 34.382 1.00 81.81 87 VAL A CA 1
ATOM 703 C C . VAL A 1 87 ? -28.191 -10.071 34.966 1.00 81.81 87 VAL A C 1
ATOM 705 O O . VAL A 1 87 ? -27.967 -9.962 36.172 1.00 81.81 87 VAL A O 1
ATOM 708 N N . GLN A 1 88 ? -28.129 -9.012 34.155 1.00 81.62 88 GLN A N 1
ATOM 709 C CA . GLN A 1 88 ? -27.801 -7.663 34.622 1.00 81.62 88 GLN A CA 1
ATOM 710 C C . GLN A 1 88 ? -28.868 -7.117 35.582 1.00 81.62 88 GLN A C 1
ATOM 712 O O . GLN A 1 88 ? -28.529 -6.538 36.616 1.00 81.62 88 GLN A O 1
ATOM 717 N N . SER A 1 89 ? -30.149 -7.335 35.280 1.00 79.06 89 SER A N 1
ATOM 718 C CA . SER A 1 89 ? -31.266 -6.920 36.137 1.00 79.06 89 SER A CA 1
ATOM 719 C C . SER A 1 89 ? -31.279 -7.682 37.464 1.00 79.06 89 SER A C 1
ATOM 721 O O . SER A 1 89 ? -31.571 -7.104 38.512 1.00 79.06 89 SER A O 1
ATOM 723 N N . GLN A 1 90 ? -30.941 -8.974 37.444 1.00 85.62 90 GLN A N 1
ATOM 724 C CA . GLN A 1 90 ? -30.787 -9.781 38.654 1.00 85.62 90 GLN A CA 1
ATOM 725 C C . GLN A 1 90 ? -29.611 -9.280 39.505 1.00 85.62 90 GLN A C 1
ATOM 727 O O . GLN A 1 90 ? -29.795 -9.006 40.688 1.00 85.62 90 GLN A O 1
ATOM 732 N N . LEU A 1 91 ? -28.444 -9.041 38.897 1.00 89.19 91 LEU A N 1
ATOM 733 C CA . LEU A 1 91 ? -27.272 -8.499 39.593 1.00 89.19 91 LEU A CA 1
ATOM 734 C C . LEU A 1 91 ? -27.545 -7.127 40.223 1.00 89.19 91 LEU A C 1
ATOM 736 O O . LEU A 1 91 ? -27.111 -6.864 41.342 1.00 89.19 91 LEU A O 1
ATOM 740 N N . GLN A 1 92 ? -28.282 -6.248 39.541 1.00 91.19 92 GLN A N 1
ATOM 741 C CA . GLN A 1 92 ? -28.665 -4.949 40.101 1.00 91.19 92 GLN A CA 1
ATOM 742 C C . GLN A 1 92 ? -29.582 -5.089 41.321 1.00 91.19 92 GLN A C 1
ATOM 744 O O . GLN A 1 92 ? -29.377 -4.387 42.315 1.00 91.19 92 GLN A O 1
ATOM 749 N N . ARG A 1 93 ? -30.555 -6.010 41.280 1.00 90.88 93 ARG A N 1
ATOM 750 C CA . ARG A 1 93 ? -31.418 -6.313 42.434 1.00 90.88 93 ARG A CA 1
ATOM 751 C C . ARG A 1 93 ? -30.608 -6.852 43.610 1.00 90.88 93 ARG A C 1
ATOM 753 O O . ARG A 1 93 ? -30.808 -6.396 44.735 1.00 90.88 93 ARG A O 1
ATOM 760 N N . ASP A 1 94 ? -29.656 -7.739 43.349 1.00 89.19 94 ASP A N 1
ATOM 761 C CA . ASP A 1 94 ? -28.809 -8.322 44.391 1.00 89.19 94 ASP A CA 1
ATOM 762 C C . ASP A 1 94 ? -27.886 -7.270 45.021 1.00 89.19 94 ASP A C 1
ATOM 764 O O . ASP A 1 94 ? -27.787 -7.178 46.246 1.00 89.19 94 ASP A O 1
ATOM 768 N N . ILE A 1 95 ? -27.275 -6.398 44.209 1.00 91.06 95 ILE A N 1
ATOM 769 C CA . ILE A 1 95 ? -26.475 -5.266 44.702 1.00 91.06 95 ILE A CA 1
ATOM 770 C C . ILE A 1 95 ? -27.323 -4.345 45.585 1.00 91.06 95 ILE A C 1
ATOM 772 O O . ILE A 1 95 ? -26.842 -3.891 46.628 1.00 91.06 95 ILE A O 1
ATOM 776 N N . GLN A 1 96 ? -28.572 -4.066 45.201 1.00 90.75 96 GLN A N 1
ATOM 777 C CA . GLN A 1 96 ? -29.460 -3.230 46.005 1.00 90.75 96 GLN A CA 1
ATOM 778 C C . GLN A 1 96 ? -29.826 -3.906 47.333 1.00 90.75 96 GLN A C 1
ATOM 780 O O . GLN A 1 96 ? -29.721 -3.271 48.380 1.00 90.75 96 GLN A O 1
ATOM 785 N N . ALA A 1 97 ? -30.148 -5.202 47.322 1.00 91.81 97 ALA A N 1
ATOM 786 C CA . ALA A 1 97 ? -30.434 -5.959 48.540 1.00 91.81 97 ALA A CA 1
ATOM 787 C C . ALA A 1 97 ? -29.240 -5.956 49.512 1.00 91.81 97 ALA A C 1
ATOM 789 O O . ALA A 1 97 ? -29.406 -5.721 50.712 1.00 91.81 97 ALA A O 1
ATOM 790 N N . VAL A 1 98 ? -28.019 -6.139 48.996 1.00 91.38 98 VAL A N 1
ATOM 791 C CA . VAL A 1 98 ? -26.792 -6.056 49.801 1.00 91.38 98 VAL A CA 1
ATOM 792 C C . VAL A 1 98 ? -26.607 -4.650 50.382 1.00 91.38 98 VAL A C 1
ATOM 794 O O . VAL A 1 98 ? -26.297 -4.524 51.568 1.00 91.38 98 VAL A O 1
ATOM 797 N N . ARG A 1 99 ? -26.834 -3.585 49.597 1.00 92.06 99 ARG A N 1
ATOM 798 C CA . ARG A 1 99 ? -26.766 -2.198 50.098 1.00 92.06 99 ARG A CA 1
ATOM 799 C C . ARG A 1 99 ? -27.768 -1.945 51.218 1.00 92.06 99 ARG A C 1
ATOM 801 O O . ARG A 1 99 ? -27.392 -1.352 52.228 1.00 92.06 99 ARG A O 1
ATOM 808 N N . ASP A 1 100 ? -28.996 -2.430 51.083 1.00 92.69 100 ASP A N 1
ATOM 809 C CA . ASP A 1 100 ? -30.037 -2.259 52.098 1.00 92.69 100 ASP A CA 1
ATOM 810 C C . ASP A 1 100 ? -29.689 -3.009 53.392 1.00 92.69 100 ASP A C 1
ATOM 812 O O . ASP A 1 100 ? -29.888 -2.489 54.492 1.00 92.69 100 ASP A O 1
ATOM 816 N N . CYS A 1 101 ? -29.112 -4.209 53.287 1.00 92.38 101 CYS A N 1
ATOM 817 C CA . CYS A 1 101 ? -28.598 -4.952 54.438 1.00 92.38 101 CYS A CA 1
ATOM 818 C C . CYS A 1 101 ? -27.456 -4.208 55.138 1.00 92.38 101 CYS A C 1
ATOM 820 O O . CYS A 1 101 ? -27.458 -4.097 56.364 1.00 92.38 101 CYS A O 1
ATOM 822 N N . VAL A 1 102 ? -26.505 -3.665 54.373 1.00 93.62 102 VAL A N 1
ATOM 823 C CA . VAL A 1 102 ? -25.403 -2.859 54.916 1.00 93.62 102 VAL A CA 1
ATOM 824 C C . VAL A 1 102 ? -25.936 -1.601 55.600 1.00 93.62 102 VAL A C 1
ATOM 826 O O . VAL A 1 102 ? -25.476 -1.263 56.689 1.00 93.62 102 VAL A O 1
ATOM 829 N N . GLN A 1 103 ? -26.930 -0.932 55.013 1.00 92.00 103 GLN A N 1
ATOM 830 C CA . GLN A 1 103 ? -27.541 0.254 55.605 1.00 92.00 103 GLN A CA 1
ATOM 831 C C . GLN A 1 103 ? -28.282 -0.087 56.904 1.00 92.00 103 GLN A C 1
ATOM 833 O O . GLN A 1 103 ? -28.040 0.556 57.920 1.00 92.00 103 GLN A O 1
ATOM 838 N N . LYS A 1 104 ? -29.080 -1.162 56.928 1.00 93.12 104 LYS A N 1
ATOM 839 C CA . LYS A 1 104 ? -29.721 -1.653 58.161 1.00 93.12 104 LYS A CA 1
ATOM 840 C C . LYS A 1 104 ? -28.700 -2.006 59.238 1.00 93.12 104 LYS A C 1
ATOM 842 O O . LYS A 1 104 ? -28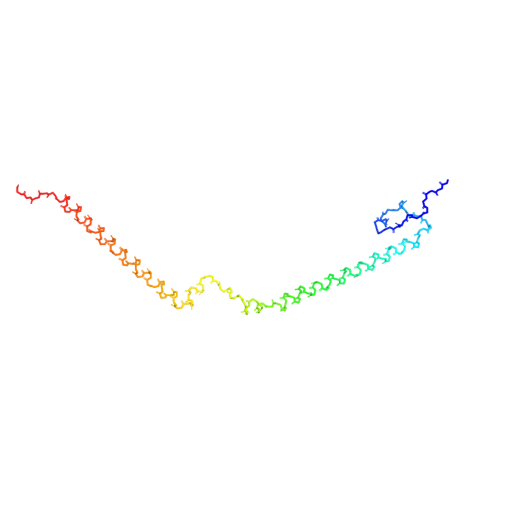.886 -1.655 60.399 1.00 93.12 104 LYS A O 1
ATOM 847 N N . LEU A 1 105 ? -27.604 -2.669 58.868 1.00 93.25 105 LEU A N 1
ATOM 848 C CA . LEU A 1 105 ? -26.530 -3.002 59.803 1.00 93.25 105 LEU A CA 1
ATOM 849 C C . LEU A 1 105 ? -25.862 -1.737 60.355 1.00 93.25 105 LEU A C 1
ATOM 851 O O . LEU A 1 105 ? -25.611 -1.647 61.556 1.00 93.25 105 LEU A O 1
ATOM 855 N N . LYS A 1 106 ? -25.620 -0.742 59.497 1.00 93.56 106 LYS A N 1
ATOM 856 C CA . LYS A 1 106 ? -25.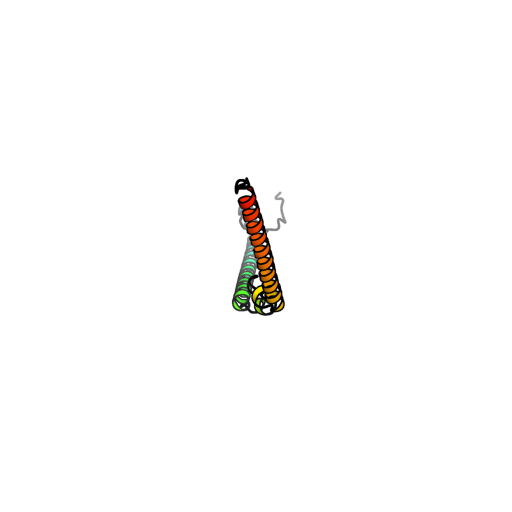095 0.568 59.892 1.00 93.56 106 LYS A CA 1
ATOM 857 C C . LYS A 1 106 ? -26.040 1.279 60.858 1.00 93.56 106 LYS A C 1
ATOM 859 O O . LYS A 1 106 ? -25.577 1.790 61.876 1.00 93.56 106 LYS A O 1
ATOM 864 N N . ASP A 1 107 ? -27.341 1.258 60.592 1.00 91.69 107 ASP A N 1
ATOM 865 C CA . ASP A 1 107 ? -28.354 1.873 61.451 1.00 91.69 107 ASP A CA 1
ATOM 866 C C . ASP A 1 107 ? -28.460 1.146 62.795 1.00 91.69 107 ASP A C 1
ATOM 868 O O . ASP A 1 107 ? -28.512 1.788 63.843 1.00 91.69 107 ASP A O 1
ATOM 872 N N . HIS A 1 108 ? -28.403 -0.188 62.797 1.00 92.62 108 HIS A N 1
ATOM 873 C CA . HIS A 1 108 ? -28.369 -0.993 64.020 1.00 92.62 108 HIS A CA 1
ATOM 874 C C . HIS A 1 108 ? -27.118 -0.711 64.852 1.00 92.62 108 HIS A C 1
ATOM 876 O O . HIS A 1 108 ? -27.214 -0.550 66.070 1.00 92.62 108 HIS A O 1
ATOM 882 N N . LEU A 1 109 ? -25.952 -0.600 64.213 1.00 89.19 109 LEU A N 1
ATOM 883 C CA . LEU A 1 109 ? -24.696 -0.279 64.885 1.00 89.19 109 LEU A CA 1
ATOM 884 C C . LEU A 1 109 ? -24.722 1.151 65.433 1.00 89.19 109 LEU A C 1
ATOM 886 O O . LEU A 1 109 ? -24.322 1.381 66.572 1.00 89.19 109 LEU A O 1
ATOM 890 N N . GLN A 1 110 ? -25.261 2.109 64.677 1.00 89.88 110 GLN A N 1
ATOM 891 C CA . GLN A 1 110 ? -25.433 3.481 65.141 1.00 89.88 110 GLN A CA 1
ATOM 892 C C . GLN A 1 110 ? -26.439 3.568 66.297 1.00 89.88 110 GLN A C 1
ATOM 894 O O . GLN A 1 110 ? -26.181 4.276 67.267 1.00 89.88 110 GLN A O 1
ATOM 899 N N . ALA A 1 111 ? -27.547 2.831 66.241 1.00 84.56 111 ALA A N 1
ATOM 900 C CA . ALA A 1 111 ? -28.522 2.747 67.325 1.00 84.56 111 ALA A CA 1
ATOM 901 C C . ALA A 1 111 ? -27.929 2.072 68.570 1.00 84.56 111 ALA A C 1
ATOM 903 O O . ALA A 1 111 ? -28.155 2.535 69.684 1.00 84.56 111 ALA A O 1
ATOM 904 N N . SER A 1 112 ? -27.129 1.016 68.400 1.00 80.56 112 SER A N 1
ATOM 905 C CA . SER A 1 112 ? -26.387 0.383 69.495 1.00 80.56 112 SER A CA 1
ATOM 906 C C . SER A 1 112 ? -25.377 1.347 70.108 1.00 80.56 112 SER A C 1
ATOM 908 O O . SER A 1 112 ? -25.307 1.464 71.325 1.00 80.56 112 SER A O 1
ATOM 910 N N . LYS A 1 113 ? -24.634 2.093 69.283 1.00 83.81 113 LYS A N 1
ATOM 911 C CA . LYS A 1 113 ? -23.709 3.127 69.753 1.00 83.81 113 LYS A CA 1
ATOM 912 C C . LYS A 1 113 ? -24.441 4.216 70.536 1.00 83.81 113 LYS A C 1
ATOM 914 O O . LYS A 1 113 ? -23.969 4.592 71.598 1.00 83.81 113 LYS A O 1
ATOM 919 N N . ARG A 1 114 ? -25.594 4.692 70.051 1.00 81.31 114 ARG A N 1
ATOM 920 C CA . ARG A 1 114 ? -26.416 5.680 70.770 1.00 81.31 114 ARG A CA 1
ATOM 921 C C . ARG A 1 114 ? -26.909 5.137 72.109 1.00 81.31 114 ARG A C 1
ATOM 923 O O . ARG A 1 114 ? -26.771 5.837 73.095 1.00 81.31 114 ARG A O 1
ATOM 930 N N . ARG A 1 115 ? -27.383 3.888 72.166 1.00 76.19 115 ARG A N 1
ATOM 931 C CA . ARG A 1 115 ? -27.794 3.227 73.421 1.00 76.19 115 ARG A CA 1
ATOM 932 C C . ARG A 1 115 ? -26.650 3.048 74.420 1.00 76.19 115 ARG A C 1
ATOM 934 O O . ARG A 1 115 ? -26.882 3.108 75.614 1.00 76.19 115 ARG A O 1
ATOM 941 N N . LEU A 1 116 ? -25.422 2.847 73.941 1.00 72.44 116 LEU A N 1
ATOM 942 C CA . LEU A 1 116 ? -24.224 2.804 74.791 1.00 72.44 116 LEU A CA 1
ATOM 943 C C . LEU A 1 116 ? -23.749 4.200 75.227 1.00 72.44 116 LEU A C 1
ATOM 945 O O . LEU A 1 116 ? -23.034 4.323 76.215 1.00 72.44 116 LEU A O 1
ATOM 949 N N . GLN A 1 117 ? -24.095 5.238 74.464 1.00 67.06 117 GLN A N 1
ATOM 950 C CA . GLN A 1 117 ? -23.805 6.637 74.783 1.00 67.06 117 GLN A CA 1
ATOM 951 C C . GLN A 1 117 ? -24.901 7.293 75.624 1.00 67.06 117 GLN A C 1
ATOM 953 O O . GLN A 1 117 ? -24.657 8.357 76.186 1.00 67.06 117 GLN A O 1
ATOM 958 N N . GLU A 1 118 ? -26.085 6.688 75.698 1.00 57.25 118 GLU A N 1
ATOM 959 C CA . GLU A 1 118 ? -27.140 7.076 76.618 1.00 57.25 118 GLU A CA 1
ATOM 960 C C . GLU A 1 118 ? -26.641 6.720 78.026 1.00 57.25 118 GLU A C 1
ATOM 962 O O . GLU A 1 118 ? -26.455 5.539 78.334 1.00 57.25 118 GLU A O 1
ATOM 967 N N . PRO A 1 119 ? -26.286 7.721 78.853 1.00 53.41 119 PRO A N 1
ATOM 968 C CA . PRO A 1 119 ? -25.748 7.451 80.171 1.00 53.41 119 PRO A CA 1
ATOM 969 C C . PRO A 1 119 ? -26.794 6.673 80.960 1.00 53.41 119 PRO A C 1
ATOM 971 O O . PRO A 1 119 ? -27.966 7.044 80.955 1.00 53.41 119 PRO A O 1
ATOM 974 N N . LEU A 1 120 ? -26.334 5.609 81.623 1.00 56.22 120 LEU A N 1
ATOM 975 C CA . LEU A 1 120 ? -26.994 4.928 82.734 1.00 56.22 120 LEU A CA 1
ATOM 976 C C . LEU A 1 120 ? -27.814 5.927 83.569 1.00 56.22 120 LEU A C 1
ATOM 978 O O . LEU A 1 120 ? -27.301 6.570 84.477 1.00 56.22 120 LEU A O 1
ATOM 982 N N . GLN A 1 121 ? -29.095 6.058 83.235 1.00 52.44 121 GLN A N 1
ATOM 983 C CA . GLN A 1 121 ? -30.135 6.639 84.073 1.00 52.44 121 GLN A CA 1
ATOM 984 C C . GLN A 1 121 ? -30.857 5.454 84.713 1.00 52.44 121 GLN A C 1
ATOM 986 O O . GLN A 1 121 ? -32.005 5.158 84.398 1.00 52.44 121 GLN A O 1
ATOM 991 N N . LEU A 1 122 ? -30.141 4.707 85.552 1.00 48.84 122 LEU A N 1
ATOM 992 C CA . LEU A 1 122 ? -30.740 3.768 86.490 1.00 48.84 122 LEU A CA 1
ATOM 993 C C . LEU A 1 122 ? -30.044 3.941 87.839 1.00 48.84 122 LEU A C 1
ATOM 995 O O . LEU A 1 122 ? -28.920 3.479 88.009 1.00 48.84 122 LEU A O 1
ATOM 999 N N . SER A 1 123 ? -30.803 4.600 88.722 1.00 39.47 123 SER A N 1
ATOM 1000 C CA . SER A 1 123 ? -30.778 4.596 90.193 1.00 39.47 123 SER A CA 1
ATOM 1001 C C . SER A 1 123 ? -29.538 5.095 90.925 1.00 39.47 123 SER A C 1
ATOM 1003 O O . SER A 1 123 ? -28.493 4.417 90.907 1.00 39.47 123 SER A O 1
#

Mean predicted aligned error: 19.3 Å